Protein AF-A0A5B7FAL1-F1 (afdb_monomer_lite)

Foldseek 3Di:
DDPDDDDPPDVDPVVVVVVVCVVLVKDWPPPDQFFQDPDPPDDRHNPDTDIDPCNVQKDWDWADDDDPDRTTDIKIFGNPPDPVVVPDPPDDDDDDDDDDDDDDRPGPD

Secondary structure (DSSP, 8-state):
------------HHHHHHHHHHHTT-EE---S--BPPSSTTPPP---S--EES-GGGEEEEEE--STT-SBPEEEEEE----GGGGS----------------------

Sequence (109 aa):
MFTGFPLPSLTNPGELAFNFVILYDLEQLVQHPTLILDRLGDTPNILDLFFTSSPSAYDVTLSSQLGSSDHNLICILSYFSNPSSAFTKARGASGVLPLPVGGPEEVLC

Structure (mmCIF, N/CA/C/O backbone):
data_AF-A0A5B7FAL1-F1
#
_entry.id   AF-A0A5B7FAL1-F1
#
loop_
_atom_site.group_PDB
_atom_site.id
_atom_site.type_symbol
_atom_site.label_atom_id
_atom_site.label_alt_id
_atom_site.label_comp_id
_atom_site.label_asym_id
_atom_site.label_entity_id
_atom_site.label_seq_id
_atom_site.pdbx_PDB_ins_code
_atom_site.Cartn_x
_atom_site.Cartn_y
_atom_site.Cartn_z
_atom_site.occupancy
_atom_site.B_iso_or_equiv
_atom_site.auth_seq_id
_atom_site.auth_comp_id
_atom_site.auth_asym_id
_atom_site.auth_atom_id
_atom_site.pdbx_PDB_model_num
ATOM 1 N N . MET A 1 1 ? 30.143 -5.392 -8.662 1.00 39.53 1 MET A N 1
ATOM 2 C CA . MET A 1 1 ? 30.271 -4.592 -7.428 1.00 39.53 1 MET A CA 1
ATOM 3 C C . MET A 1 1 ? 29.336 -3.402 -7.591 1.00 39.53 1 MET A C 1
ATOM 5 O O . MET A 1 1 ? 29.712 -2.434 -8.231 1.00 39.53 1 MET A O 1
ATOM 9 N N . PHE A 1 2 ? 28.071 -3.544 -7.183 1.00 39.28 2 PHE A N 1
ATOM 10 C CA . PHE A 1 2 ? 27.088 -2.457 -7.252 1.00 39.28 2 PHE A CA 1
ATOM 11 C C . PHE A 1 2 ? 27.310 -1.552 -6.040 1.00 39.28 2 PHE A C 1
ATOM 13 O O . PHE A 1 2 ? 27.232 -2.015 -4.904 1.00 39.28 2 PHE A O 1
ATOM 20 N N . THR A 1 3 ? 27.649 -0.288 -6.271 1.00 50.56 3 THR A N 1
ATOM 21 C CA . THR A 1 3 ? 27.763 0.713 -5.210 1.00 50.56 3 THR A CA 1
ATOM 22 C C . THR A 1 3 ? 26.354 1.100 -4.782 1.00 50.56 3 THR A C 1
ATOM 24 O O . THR A 1 3 ? 25.679 1.854 -5.480 1.00 50.56 3 THR A O 1
ATOM 27 N N . GLY A 1 4 ? 25.887 0.528 -3.672 1.00 52.31 4 GLY A N 1
ATOM 28 C CA . GLY A 1 4 ? 24.655 0.962 -3.024 1.00 52.31 4 GLY A CA 1
ATOM 29 C C . GLY A 1 4 ? 24.793 2.426 -2.624 1.00 52.31 4 GLY A C 1
ATOM 30 O O . GLY A 1 4 ? 25.737 2.790 -1.922 1.00 52.31 4 GLY A O 1
ATOM 31 N N . PHE A 1 5 ? 23.885 3.271 -3.105 1.00 60.94 5 PHE A N 1
ATOM 32 C CA . PHE A 1 5 ? 23.767 4.632 -2.604 1.00 60.94 5 PHE A CA 1
ATOM 33 C C . PHE A 1 5 ? 23.397 4.550 -1.117 1.00 60.94 5 PHE A C 1
ATOM 35 O O . PHE A 1 5 ? 22.410 3.887 -0.784 1.00 60.94 5 PHE A O 1
ATOM 42 N N . PRO A 1 6 ? 24.179 5.155 -0.207 1.00 58.53 6 PRO A N 1
ATOM 43 C CA . PRO A 1 6 ? 23.817 5.177 1.195 1.00 58.53 6 PRO A CA 1
ATOM 44 C C . PRO A 1 6 ? 22.600 6.089 1.332 1.00 58.53 6 PRO A C 1
ATOM 46 O O . PRO A 1 6 ? 22.701 7.302 1.149 1.00 58.53 6 PRO A O 1
ATOM 49 N N . LEU A 1 7 ? 21.440 5.502 1.632 1.00 60.62 7 LEU A N 1
ATOM 50 C CA . LEU A 1 7 ? 20.335 6.269 2.192 1.00 60.62 7 LEU A CA 1
ATOM 51 C C . LEU A 1 7 ? 20.868 6.988 3.445 1.00 60.62 7 LEU A C 1
ATOM 53 O O . LEU A 1 7 ? 21.552 6.343 4.249 1.00 60.62 7 LEU A O 1
ATOM 57 N N . PRO A 1 8 ? 20.622 8.302 3.605 1.00 60.66 8 PRO A N 1
ATOM 58 C CA . PRO A 1 8 ? 21.067 9.048 4.774 1.00 60.66 8 PRO A CA 1
ATOM 59 C C . PRO A 1 8 ? 20.633 8.317 6.044 1.00 60.66 8 PRO A C 1
ATOM 61 O O . PRO A 1 8 ? 19.543 7.750 6.087 1.00 60.66 8 PRO A O 1
ATOM 64 N N . SER A 1 9 ? 21.488 8.297 7.064 1.00 61.75 9 SER A N 1
ATOM 65 C CA . SER A 1 9 ? 21.206 7.659 8.351 1.00 61.75 9 SER A CA 1
ATOM 66 C C . SER A 1 9 ? 20.035 8.361 9.037 1.00 61.75 9 SER A C 1
ATOM 68 O O . SER A 1 9 ? 20.216 9.340 9.760 1.00 61.75 9 SER A O 1
ATOM 70 N N . LEU A 1 10 ? 18.837 7.868 8.769 1.00 56.03 10 LEU A N 1
ATOM 71 C CA . LEU A 1 10 ? 17.584 8.475 9.163 1.00 56.03 10 LEU A CA 1
ATOM 72 C C . LEU A 1 10 ? 16.912 7.496 10.111 1.00 56.03 10 LEU A C 1
ATOM 74 O O . LEU A 1 10 ? 16.430 6.438 9.717 1.00 56.03 10 LEU A O 1
ATOM 78 N N . THR A 1 11 ? 17.003 7.798 11.402 1.00 71.19 11 THR A N 1
ATOM 79 C CA . THR A 1 11 ? 16.621 6.895 12.497 1.00 71.19 11 THR A CA 1
ATOM 80 C C . THR A 1 11 ? 15.111 6.743 12.663 1.00 71.19 11 THR A C 1
ATOM 82 O O . THR A 1 11 ? 14.676 5.999 13.540 1.00 71.19 11 THR A O 1
ATOM 85 N N . ASN A 1 12 ? 14.307 7.416 11.834 1.00 83.12 12 ASN A N 1
ATOM 86 C CA . ASN A 1 12 ? 12.864 7.242 11.809 1.00 83.12 12 ASN A CA 1
ATOM 87 C C . ASN A 1 12 ? 12.464 6.210 10.730 1.00 83.12 12 ASN A C 1
ATOM 89 O O . ASN A 1 12 ? 12.671 6.464 9.540 1.00 83.12 12 ASN A O 1
ATOM 93 N 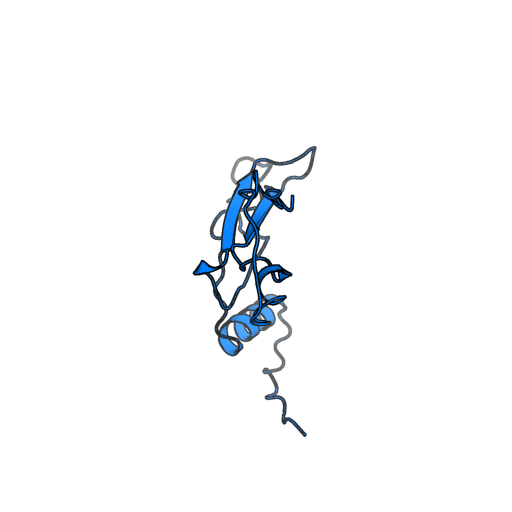N . PRO A 1 13 ? 11.844 5.076 11.114 1.00 81.31 13 PRO A N 1
ATOM 94 C CA . PRO A 1 13 ? 11.403 4.040 10.177 1.00 81.31 13 PRO A CA 1
ATOM 95 C C . PRO A 1 13 ? 10.459 4.539 9.074 1.00 81.31 13 PRO A C 1
ATOM 97 O O . PRO A 1 13 ? 10.523 4.047 7.950 1.00 81.31 13 PRO A O 1
ATOM 100 N N . GLY A 1 14 ? 9.608 5.527 9.369 1.00 82.69 14 GLY A N 1
ATOM 101 C CA . GLY A 1 14 ? 8.677 6.102 8.396 1.00 82.69 14 GLY A CA 1
ATOM 102 C C . GLY A 1 14 ? 9.385 6.917 7.314 1.00 82.69 14 GLY A C 1
ATOM 103 O O . GLY A 1 14 ? 9.032 6.834 6.142 1.00 82.69 14 GLY A O 1
ATOM 104 N N . GLU A 1 15 ? 10.436 7.647 7.680 1.00 86.31 15 GLU A N 1
ATOM 105 C CA . GLU A 1 15 ? 11.229 8.428 6.725 1.00 86.31 15 GLU A CA 1
ATOM 106 C C . GLU A 1 15 ? 12.083 7.514 5.832 1.00 86.31 15 GLU A C 1
ATOM 108 O O . GLU A 1 15 ? 12.242 7.762 4.637 1.00 86.31 15 GLU A O 1
ATOM 113 N N . LEU A 1 16 ? 12.568 6.396 6.385 1.00 86.69 16 LEU A N 1
ATOM 114 C CA . LEU A 1 16 ? 13.219 5.344 5.606 1.00 86.69 16 LEU A CA 1
ATOM 115 C C . LEU A 1 16 ? 12.253 4.707 4.595 1.00 86.69 16 LEU A C 1
ATOM 117 O O . LEU A 1 16 ? 12.618 4.548 3.431 1.00 86.69 16 LEU A O 1
ATOM 121 N N . ALA A 1 17 ? 11.030 4.375 5.019 1.00 84.06 17 ALA A N 1
ATOM 122 C CA . ALA A 1 17 ? 10.003 3.822 4.137 1.00 84.06 17 ALA A CA 1
ATOM 123 C C . ALA A 1 17 ? 9.629 4.807 3.018 1.00 84.06 17 ALA A C 1
ATOM 125 O O . ALA A 1 17 ? 9.570 4.423 1.854 1.00 84.06 17 ALA A O 1
ATOM 126 N N . PHE A 1 18 ? 9.471 6.091 3.344 1.00 83.31 18 PHE A N 1
ATOM 127 C CA . PHE A 1 18 ? 9.197 7.140 2.362 1.00 83.31 18 PHE A CA 1
ATOM 128 C C . PHE A 1 18 ? 10.322 7.285 1.329 1.00 83.31 18 PHE A C 1
ATOM 130 O O . PHE A 1 18 ? 10.070 7.294 0.125 1.00 83.31 18 PHE A O 1
ATOM 137 N N . ASN A 1 19 ? 11.579 7.324 1.779 1.00 88.94 19 ASN A N 1
ATOM 138 C CA . ASN A 1 19 ? 12.714 7.399 0.863 1.00 88.94 19 ASN A CA 1
ATOM 139 C C . ASN A 1 19 ? 12.843 6.141 -0.004 1.00 88.94 19 ASN A C 1
ATOM 141 O O . ASN A 1 19 ? 13.218 6.244 -1.167 1.00 88.94 19 ASN A O 1
ATOM 145 N N . PHE A 1 20 ? 12.521 4.960 0.530 1.00 87.69 20 PHE A N 1
ATOM 146 C CA . PHE A 1 20 ? 12.475 3.725 -0.250 1.00 87.69 20 PHE A CA 1
ATOM 147 C C . PHE A 1 20 ? 11.432 3.814 -1.373 1.00 87.69 20 PHE A C 1
ATOM 149 O O . PHE A 1 20 ? 11.749 3.526 -2.523 1.00 87.69 20 PHE A O 1
ATOM 156 N N . VAL A 1 21 ? 10.222 4.283 -1.063 1.00 91.06 21 VAL A N 1
ATOM 157 C CA . VAL A 1 21 ? 9.141 4.475 -2.044 1.00 91.06 21 VAL A CA 1
ATOM 158 C C . VAL A 1 21 ? 9.568 5.432 -3.161 1.00 91.06 21 VAL A C 1
ATOM 160 O O . VAL A 1 21 ? 9.406 5.095 -4.329 1.00 91.06 21 VAL A O 1
ATOM 163 N N . ILE A 1 22 ? 10.203 6.563 -2.823 1.00 89.06 22 ILE A N 1
ATOM 164 C CA . ILE A 1 22 ? 10.738 7.513 -3.816 1.00 89.06 22 ILE A CA 1
ATOM 165 C C . ILE A 1 22 ? 11.845 6.881 -4.665 1.00 89.06 22 ILE A C 1
ATOM 167 O O . ILE A 1 22 ? 11.848 7.023 -5.884 1.00 89.06 22 ILE A O 1
ATOM 171 N N . LEU A 1 23 ? 12.811 6.205 -4.034 1.00 92.94 23 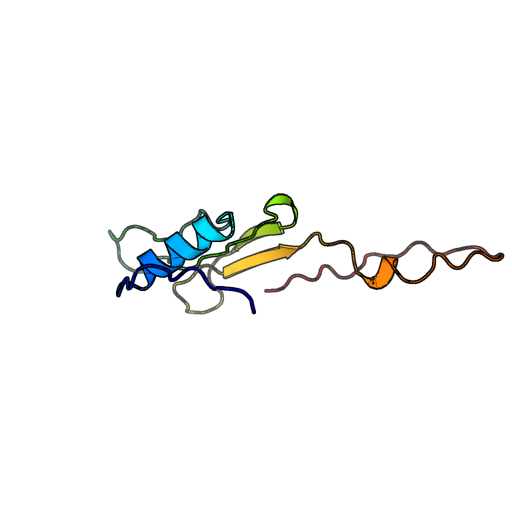LEU A N 1
ATOM 172 C CA . LEU A 1 23 ? 13.973 5.648 -4.734 1.00 92.94 23 LEU A CA 1
ATOM 173 C C . LEU A 1 23 ? 13.600 4.578 -5.757 1.00 92.94 23 LEU A C 1
ATOM 175 O O . LEU A 1 23 ? 14.305 4.426 -6.754 1.00 92.94 23 LEU A O 1
ATOM 179 N N . TYR A 1 24 ? 12.528 3.834 -5.498 1.00 91.50 24 TYR A N 1
ATOM 180 C CA . TYR A 1 24 ? 12.062 2.757 -6.367 1.00 91.50 24 TYR A CA 1
ATOM 181 C C . TYR A 1 24 ? 10.836 3.136 -7.204 1.00 91.50 24 TYR A C 1
ATOM 183 O O . TYR A 1 24 ? 10.283 2.252 -7.856 1.00 91.50 24 TYR A O 1
ATOM 191 N N . ASP A 1 25 ? 10.444 4.417 -7.208 1.00 92.44 25 ASP A N 1
ATOM 192 C CA . ASP A 1 25 ? 9.282 4.933 -7.947 1.00 92.44 25 ASP A CA 1
ATOM 193 C C . ASP A 1 25 ? 8.018 4.092 -7.687 1.00 92.44 25 ASP A C 1
ATOM 195 O O . ASP A 1 25 ? 7.324 3.644 -8.599 1.00 92.44 25 ASP A O 1
ATOM 199 N N . LEU A 1 26 ? 7.777 3.778 -6.409 1.00 93.56 26 LEU A N 1
ATOM 200 C CA . LEU A 1 26 ? 6.633 2.974 -5.993 1.00 93.56 26 LEU A CA 1
ATOM 201 C C . LEU A 1 26 ? 5.424 3.869 -5.724 1.00 93.56 26 LEU A C 1
ATOM 203 O O . LEU A 1 26 ? 5.543 4.953 -5.157 1.00 93.56 26 LEU A O 1
ATOM 207 N N . GLU A 1 27 ? 4.240 3.367 -6.050 1.00 92.19 27 GLU A N 1
ATOM 208 C CA . GLU A 1 27 ? 2.966 4.013 -5.757 1.00 92.19 27 GLU A CA 1
ATOM 209 C C . GLU A 1 27 ? 2.231 3.281 -4.631 1.00 92.19 27 GLU A C 1
ATOM 211 O O . GLU A 1 27 ? 2.194 2.048 -4.595 1.00 92.19 27 GLU A O 1
ATOM 216 N N . GLN A 1 28 ? 1.641 4.045 -3.708 1.00 90.69 28 GLN A N 1
ATOM 217 C CA . GLN A 1 28 ? 0.788 3.515 -2.647 1.00 90.69 28 GLN A CA 1
ATOM 218 C C . GLN A 1 28 ? -0.636 3.293 -3.166 1.00 90.69 28 GLN A C 1
ATOM 220 O O . GLN A 1 28 ? -1.316 4.260 -3.501 1.00 90.69 28 GLN A O 1
ATOM 225 N N . LEU A 1 29 ? -1.125 2.049 -3.168 1.00 90.81 29 LEU A N 1
ATOM 226 C CA . LEU A 1 29 ? -2.499 1.764 -3.619 1.00 90.81 29 LEU A CA 1
ATOM 227 C C . LEU A 1 29 ? -3.547 1.819 -2.504 1.00 90.81 29 LEU A C 1
ATOM 229 O O . LEU A 1 29 ? -4.702 2.153 -2.762 1.00 90.81 29 LEU A O 1
ATOM 233 N N . VAL A 1 30 ? -3.176 1.512 -1.258 1.00 89.31 30 VAL A N 1
ATOM 234 C CA . VAL A 1 30 ? -4.108 1.613 -0.124 1.00 89.31 30 VAL A CA 1
ATOM 235 C C . VAL A 1 30 ? -4.231 3.082 0.278 1.00 89.31 30 VAL A C 1
ATOM 237 O O . VAL A 1 30 ? -3.340 3.633 0.921 1.00 89.31 30 VAL A O 1
ATOM 240 N N . GLN A 1 31 ? -5.334 3.724 -0.110 1.00 85.69 31 GLN A N 1
ATOM 241 C CA . GLN A 1 31 ? -5.615 5.139 0.190 1.00 85.69 31 GLN A CA 1
ATOM 242 C C . GLN A 1 31 ? -6.689 5.339 1.267 1.00 85.69 31 GLN A C 1
ATOM 244 O O . GLN A 1 31 ? -7.020 6.468 1.627 1.00 85.69 31 GLN A O 1
ATOM 249 N N . HIS A 1 32 ? -7.256 4.250 1.777 1.00 83.62 32 HIS A N 1
ATOM 250 C CA . HIS A 1 32 ? -8.350 4.294 2.733 1.00 83.62 32 HIS A CA 1
ATOM 251 C C . HIS A 1 32 ? -7.877 3.888 4.128 1.00 83.62 32 HIS A C 1
ATOM 253 O O . HIS A 1 32 ? -7.010 3.021 4.238 1.00 83.62 32 HIS A O 1
ATOM 259 N N . PRO A 1 33 ? -8.436 4.493 5.193 1.00 82.06 33 PRO A N 1
ATOM 260 C CA . PRO A 1 33 ? -8.119 4.114 6.560 1.00 82.06 33 PRO A CA 1
ATOM 261 C C . PRO A 1 33 ? -8.327 2.623 6.799 1.00 82.06 33 PRO A C 1
ATOM 263 O O . PRO A 1 33 ? -9.404 2.075 6.545 1.00 82.06 33 PRO A O 1
ATOM 266 N N . THR A 1 34 ? -7.286 1.978 7.303 1.00 81.06 34 THR A N 1
ATOM 267 C CA . THR A 1 34 ? -7.310 0.550 7.607 1.00 81.06 34 THR A CA 1
ATOM 268 C C . THR A 1 34 ? -7.624 0.313 9.073 1.00 81.06 34 THR A C 1
ATOM 270 O O . THR A 1 34 ? -8.235 -0.695 9.392 1.00 81.06 34 THR A O 1
ATOM 273 N N . LEU A 1 35 ? -7.329 1.274 9.950 1.00 81.06 35 LEU A N 1
ATOM 274 C CA . LEU A 1 35 ? -7.737 1.225 11.348 1.00 81.06 35 LEU A CA 1
ATOM 275 C C . LEU A 1 35 ? -9.163 1.769 11.520 1.00 81.06 35 LEU A C 1
ATOM 277 O O . LEU A 1 35 ? -9.430 2.944 11.240 1.00 81.06 35 LEU A O 1
ATOM 281 N N . ILE A 1 36 ? -10.061 0.937 12.039 1.00 70.25 36 ILE A N 1
ATOM 282 C CA . ILE A 1 36 ? -11.334 1.373 12.611 1.00 70.25 36 ILE A CA 1
ATOM 283 C C . ILE A 1 36 ? -11.078 1.637 14.089 1.00 70.25 36 ILE A C 1
ATOM 285 O O . ILE A 1 36 ? -10.708 0.742 14.837 1.00 70.25 36 ILE A O 1
ATOM 289 N N . LEU A 1 37 ? -11.263 2.881 14.513 1.00 69.00 37 LEU A N 1
ATOM 290 C CA . LEU A 1 37 ? -11.081 3.239 15.911 1.00 69.00 37 LEU A CA 1
ATOM 291 C C . LEU A 1 37 ? -12.333 2.912 16.717 1.00 69.00 37 LEU A C 1
ATOM 293 O O . LEU A 1 37 ? -13.415 3.437 16.458 1.00 69.00 37 LEU A O 1
ATOM 297 N N . ASP A 1 38 ? -12.144 2.125 17.768 1.00 68.25 38 ASP A N 1
ATOM 298 C CA . ASP A 1 38 ? -13.187 1.746 18.730 1.00 68.25 38 ASP A CA 1
ATOM 299 C C . ASP A 1 38 ? -13.652 2.927 19.605 1.00 68.25 38 ASP A C 1
ATOM 301 O O . ASP A 1 38 ? -14.580 2.811 20.411 1.00 68.25 38 ASP A O 1
ATOM 305 N N . ARG A 1 39 ? -12.972 4.077 19.497 1.00 66.69 39 ARG A N 1
ATOM 306 C CA . ARG A 1 39 ? -13.133 5.241 20.369 1.00 66.69 39 ARG A CA 1
ATOM 307 C C . ARG A 1 39 ? -13.750 6.409 19.612 1.00 66.69 39 ARG A C 1
ATOM 309 O O . ARG A 1 39 ? -13.224 6.901 18.617 1.00 66.69 39 ARG A O 1
ATOM 316 N N . LEU A 1 40 ? -14.869 6.888 20.150 1.00 64.25 40 LEU A N 1
ATOM 317 C CA . LEU A 1 40 ? -15.598 8.036 19.628 1.00 64.25 40 LEU A CA 1
ATOM 318 C C . LEU A 1 40 ? -14.719 9.298 19.683 1.00 64.25 40 LEU A C 1
ATOM 320 O O . LEU A 1 40 ? -14.474 9.832 20.764 1.00 64.25 40 LEU A O 1
ATOM 324 N N . GLY A 1 41 ? -14.276 9.772 18.516 1.00 69.25 41 GLY A N 1
ATOM 325 C CA . GLY A 1 41 ? -13.514 11.017 18.358 1.00 69.25 41 GLY A CA 1
ATOM 326 C C . GLY A 1 41 ? -12.099 10.858 17.800 1.00 69.25 41 GLY A C 1
ATOM 327 O O . GLY A 1 41 ? -11.481 11.871 17.480 1.00 69.25 41 GLY A O 1
ATOM 328 N N . ASP A 1 42 ? -11.599 9.631 17.648 1.00 73.75 42 ASP A N 1
ATOM 329 C CA . ASP A 1 42 ? -10.304 9.394 17.012 1.00 73.75 42 ASP A CA 1
ATOM 330 C C . ASP A 1 42 ? -10.457 9.388 15.467 1.00 73.75 42 ASP A C 1
ATOM 332 O O . ASP A 1 42 ? -11.476 8.945 14.927 1.00 73.75 42 ASP A O 1
ATOM 336 N N . THR A 1 43 ? -9.456 9.894 14.735 1.00 77.00 43 THR A N 1
ATOM 337 C CA . THR A 1 43 ? -9.485 9.962 13.259 1.00 77.00 43 THR A CA 1
ATOM 338 C C . THR A 1 43 ? -8.996 8.647 12.639 1.00 77.00 43 THR A C 1
ATOM 340 O O . THR A 1 43 ? -7.866 8.251 12.936 1.00 77.00 43 THR A O 1
ATOM 343 N N . PRO A 1 44 ? -9.768 8.003 11.739 1.00 73.69 44 PRO A N 1
ATOM 344 C CA . PRO A 1 44 ? -9.330 6.810 11.013 1.00 73.69 44 PRO A CA 1
ATOM 345 C C . PRO A 1 44 ? -7.982 7.042 10.319 1.00 73.69 44 PRO A C 1
ATOM 347 O O . PRO A 1 44 ? -7.806 8.052 9.635 1.00 73.69 44 PRO A O 1
ATOM 350 N N . ASN A 1 45 ? -7.038 6.115 10.491 1.00 80.06 45 ASN A N 1
ATOM 351 C CA . ASN A 1 45 ? -5.685 6.233 9.946 1.00 80.06 45 ASN A CA 1
ATOM 352 C C . ASN A 1 45 ? -5.350 5.061 9.013 1.00 80.06 45 ASN A C 1
ATOM 354 O O . ASN A 1 45 ? -5.854 3.947 9.173 1.00 80.06 45 ASN A O 1
ATOM 358 N N . ILE A 1 46 ? -4.502 5.330 8.025 1.00 81.75 46 ILE A N 1
ATOM 359 C CA . ILE A 1 46 ? -3.943 4.339 7.108 1.00 81.75 46 ILE A CA 1
ATOM 360 C C . ILE A 1 46 ? -2.679 3.803 7.777 1.00 81.75 46 ILE A C 1
ATOM 362 O O . ILE A 1 46 ? -1.628 4.440 7.726 1.00 81.75 46 ILE A O 1
ATOM 366 N N . LEU A 1 47 ? -2.798 2.673 8.471 1.00 82.44 47 LEU A N 1
ATOM 367 C CA . LEU A 1 47 ? -1.652 2.018 9.111 1.00 82.44 47 LEU A CA 1
ATOM 368 C C . LEU A 1 47 ? -1.045 0.932 8.228 1.00 82.44 47 LEU A C 1
ATOM 370 O O . LEU A 1 47 ? 0.148 0.650 8.328 1.00 82.44 47 LEU A O 1
ATOM 374 N N . ASP A 1 48 ? -1.854 0.360 7.345 1.00 86.56 48 ASP A N 1
ATOM 375 C CA . ASP A 1 48 ? -1.452 -0.730 6.476 1.00 86.56 48 ASP A CA 1
ATOM 376 C C . ASP A 1 48 ? -1.154 -0.178 5.077 1.00 86.56 48 ASP A C 1
ATOM 378 O O . ASP A 1 48 ? -1.965 0.527 4.470 1.00 86.56 48 ASP A O 1
ATOM 382 N N . LEU A 1 49 ? 0.053 -0.458 4.584 1.00 86.12 49 LEU A N 1
ATOM 383 C CA . LEU A 1 49 ? 0.611 0.155 3.381 1.00 86.12 49 LEU A CA 1
ATOM 384 C C . LEU A 1 49 ? 0.885 -0.912 2.322 1.00 86.12 49 LEU A C 1
ATOM 386 O O . LEU A 1 49 ? 1.519 -1.928 2.604 1.00 86.12 49 LEU A O 1
ATOM 390 N N . PHE A 1 50 ? 0.471 -0.647 1.084 1.00 89.50 50 PHE A N 1
ATOM 391 C CA . PHE A 1 50 ? 0.821 -1.465 -0.076 1.00 89.50 50 PHE A CA 1
ATOM 392 C C . PHE A 1 50 ? 1.434 -0.586 -1.160 1.00 89.50 50 PHE A C 1
ATOM 394 O O . PHE A 1 50 ? 0.770 0.324 -1.661 1.00 89.50 50 PHE A O 1
ATOM 401 N N . PHE A 1 51 ? 2.689 -0.873 -1.509 1.00 90.50 51 PHE A N 1
ATOM 402 C CA . PHE A 1 51 ? 3.462 -0.140 -2.507 1.00 90.50 51 PHE A CA 1
ATOM 403 C C . PHE A 1 51 ? 3.768 -1.031 -3.711 1.00 90.50 51 PHE A C 1
ATOM 405 O O . PHE A 1 51 ? 4.176 -2.181 -3.546 1.00 90.50 51 PHE A O 1
ATOM 412 N N . THR A 1 52 ? 3.620 -0.500 -4.922 1.00 90.25 52 THR A N 1
ATOM 413 C CA . THR A 1 52 ? 3.888 -1.232 -6.166 1.00 90.25 52 THR A CA 1
ATOM 414 C C . THR A 1 52 ? 4.456 -0.311 -7.238 1.00 90.25 52 THR A C 1
ATOM 416 O O . THR A 1 52 ? 4.084 0.851 -7.326 1.00 90.25 52 THR A O 1
ATOM 419 N N . SER A 1 53 ? 5.336 -0.835 -8.088 1.00 91.38 53 SER A N 1
ATOM 420 C CA . SER A 1 53 ? 5.814 -0.143 -9.296 1.00 91.38 53 SER A CA 1
ATOM 421 C C . SER A 1 53 ? 4.877 -0.327 -10.497 1.00 91.38 53 SER A C 1
ATOM 423 O O . SER A 1 53 ? 5.163 0.115 -11.606 1.00 91.38 53 SER A O 1
ATOM 425 N N . SER A 1 54 ? 3.783 -1.073 -10.332 1.00 91.00 54 SER A N 1
ATOM 426 C CA . SER A 1 54 ? 2.829 -1.397 -11.395 1.00 91.00 54 SER A CA 1
ATOM 427 C C . SER A 1 54 ? 1.406 -1.298 -10.845 1.00 91.00 54 SER A C 1
ATOM 429 O O . SER A 1 54 ? 0.758 -2.326 -10.647 1.00 91.00 54 SER A O 1
ATOM 431 N N . PRO A 1 55 ? 0.919 -0.077 -10.564 1.00 89.75 55 PRO A N 1
ATOM 432 C CA . PRO A 1 55 ? -0.389 0.164 -9.948 1.00 89.75 55 PRO A CA 1
ATOM 433 C C . PRO A 1 55 ? -1.534 -0.480 -10.736 1.00 89.75 55 PRO A C 1
ATOM 435 O O . PRO A 1 55 ? -2.417 -1.095 -10.156 1.00 89.75 55 PRO A O 1
ATOM 438 N N . SER A 1 56 ? -1.471 -0.441 -12.070 1.00 89.31 56 SER A N 1
ATOM 439 C CA . SER A 1 56 ? -2.490 -1.009 -12.962 1.00 89.31 56 SER A CA 1
ATOM 440 C C . SER A 1 56 ? -2.566 -2.538 -12.959 1.00 89.31 56 SER A C 1
ATOM 442 O O . SER A 1 56 ? -3.519 -3.100 -13.497 1.00 89.31 56 SER A O 1
ATOM 444 N N . ALA A 1 57 ? -1.566 -3.221 -12.397 1.00 89.44 57 ALA A N 1
ATOM 445 C CA . ALA A 1 57 ? -1.549 -4.677 -12.305 1.00 89.44 57 ALA A CA 1
ATOM 446 C C . ALA A 1 57 ? -2.311 -5.203 -11.082 1.00 89.44 57 ALA A C 1
ATOM 448 O O . ALA A 1 57 ? -2.447 -6.421 -10.940 1.00 89.44 57 ALA A O 1
ATOM 449 N N . TYR A 1 58 ? -2.785 -4.310 -10.214 1.00 89.69 58 TYR A N 1
ATOM 450 C CA . TYR A 1 58 ? -3.463 -4.667 -8.983 1.00 89.69 58 TYR A CA 1
ATOM 451 C C . TYR A 1 58 ? -4.763 -3.891 -8.831 1.00 89.69 58 TYR A C 1
ATOM 453 O O . TYR A 1 58 ? -4.864 -2.737 -9.239 1.00 89.69 58 TYR A O 1
ATOM 461 N N . ASP A 1 59 ? -5.732 -4.533 -8.198 1.00 89.94 59 ASP A N 1
ATOM 462 C CA . ASP A 1 59 ? -6.905 -3.870 -7.651 1.00 89.94 59 ASP A CA 1
ATOM 463 C C . ASP A 1 59 ? -6.931 -4.097 -6.142 1.00 89.94 59 ASP A C 1
ATOM 465 O O . ASP A 1 59 ? -6.592 -5.181 -5.656 1.00 89.94 59 ASP A O 1
ATOM 469 N N . VAL A 1 60 ? -7.266 -3.049 -5.396 1.00 89.00 60 VAL A N 1
ATOM 470 C CA . VAL A 1 60 ? -7.227 -3.054 -3.933 1.00 89.00 60 VAL A CA 1
ATOM 471 C C . VAL A 1 60 ? -8.623 -2.788 -3.417 1.00 89.00 60 VAL A C 1
ATOM 473 O O . VAL A 1 60 ? -9.205 -1.732 -3.656 1.00 89.00 60 VAL A O 1
ATOM 476 N N . THR A 1 61 ? -9.141 -3.741 -2.653 1.00 88.69 61 THR A N 1
ATOM 477 C CA . THR A 1 61 ? -10.430 -3.608 -1.981 1.00 88.69 61 THR A CA 1
ATOM 478 C C . THR A 1 61 ? -10.225 -3.671 -0.474 1.00 88.69 61 THR A C 1
ATOM 480 O O . THR A 1 61 ? -9.369 -4.400 0.025 1.00 88.69 61 THR A O 1
ATOM 483 N N . LEU A 1 62 ? -10.995 -2.867 0.259 1.00 85.25 62 LEU A N 1
ATOM 484 C CA . LEU A 1 62 ? -11.095 -2.992 1.707 1.00 85.25 62 LEU A CA 1
ATOM 485 C C . LEU A 1 62 ? -12.393 -3.705 2.052 1.00 85.25 62 LEU A C 1
ATOM 487 O O . LEU A 1 62 ? -13.457 -3.326 1.557 1.00 85.25 62 LEU A O 1
ATOM 491 N N . SER A 1 63 ? -12.321 -4.681 2.947 1.00 81.94 63 SER A N 1
ATOM 492 C CA . SER A 1 63 ? -13.506 -5.269 3.562 1.00 81.94 63 SER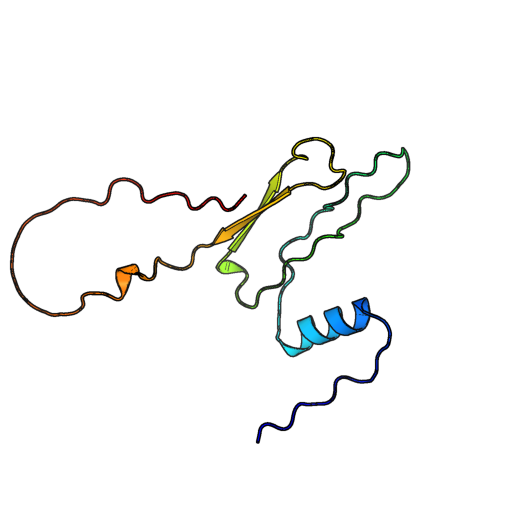 A CA 1
ATOM 493 C C . SER A 1 63 ? -13.498 -5.064 5.070 1.00 81.94 63 SER A C 1
ATOM 495 O O . SER A 1 63 ? -12.451 -4.865 5.687 1.00 81.94 63 SER A O 1
ATOM 497 N N . SER A 1 64 ? -14.688 -5.115 5.669 1.00 78.19 64 SER A N 1
ATOM 498 C CA . SER A 1 64 ? -14.847 -5.029 7.119 1.00 78.19 64 SER A CA 1
ATOM 499 C C . SER A 1 64 ? -13.998 -6.072 7.846 1.00 78.19 64 SER A C 1
ATOM 501 O O . SER A 1 64 ? -13.688 -7.129 7.294 1.00 78.19 64 SER A O 1
ATOM 503 N N . GLN A 1 65 ? -13.695 -5.781 9.108 1.00 73.38 65 GLN A N 1
ATOM 504 C CA . GLN A 1 65 ? -12.956 -6.648 10.022 1.00 73.38 65 GLN A CA 1
ATOM 505 C C . GLN A 1 65 ? -13.450 -8.099 9.982 1.00 73.38 65 GLN A C 1
ATOM 507 O O . GLN A 1 65 ? -14.654 -8.370 10.050 1.00 73.38 65 GLN A O 1
ATOM 512 N N . LEU A 1 66 ? -12.507 -9.040 9.938 1.00 70.31 66 LEU A N 1
ATOM 513 C CA . LEU A 1 66 ? -12.785 -10.448 10.191 1.00 70.31 66 LEU A CA 1
ATOM 514 C C . LEU A 1 66 ? -12.500 -10.755 11.664 1.00 70.31 66 LEU A C 1
ATOM 516 O O . LEU A 1 66 ? -11.356 -10.727 12.114 1.00 70.31 66 LEU A O 1
ATOM 520 N N . GLY A 1 67 ? -13.547 -11.066 12.427 1.00 76.00 67 GLY A N 1
ATOM 521 C CA . GLY A 1 67 ? -13.420 -11.385 13.849 1.00 76.00 67 GLY A CA 1
ATOM 522 C C . GLY A 1 67 ? -13.351 -10.139 14.737 1.00 76.00 67 GLY A C 1
ATOM 523 O O . GLY A 1 67 ? -14.253 -9.313 14.686 1.00 76.00 67 GLY A O 1
ATOM 524 N N . SER A 1 68 ? -12.331 -10.051 15.599 1.00 78.19 68 SER A N 1
ATOM 525 C CA . SER A 1 68 ? -12.194 -9.007 16.632 1.00 78.19 68 SER A CA 1
ATOM 526 C C . SER A 1 68 ? -11.038 -8.029 16.397 1.00 78.19 68 SER A C 1
ATOM 528 O O . SER A 1 68 ? -10.651 -7.332 17.331 1.00 78.19 68 SER A O 1
ATOM 530 N N . SER A 1 69 ? -10.406 -8.054 15.220 1.00 80.69 69 SER A N 1
ATOM 531 C CA . SER A 1 69 ? -9.360 -7.080 14.889 1.00 80.69 69 SER A CA 1
ATOM 532 C C . SER A 1 69 ? -10.002 -5.730 14.636 1.00 80.69 69 SER A C 1
ATOM 534 O O . SER A 1 69 ? -11.026 -5.681 13.981 1.00 80.69 69 SER A O 1
ATOM 536 N N . ASP A 1 70 ? -9.373 -4.659 15.091 1.00 81.12 70 ASP A N 1
ATOM 537 C CA . ASP A 1 70 ? -9.701 -3.267 14.797 1.00 81.12 70 ASP A CA 1
ATOM 538 C C . ASP A 1 70 ? -9.314 -2.839 13.362 1.00 81.12 70 ASP A C 1
ATOM 540 O O . ASP A 1 70 ? -9.649 -1.736 12.924 1.00 81.12 70 ASP A O 1
ATOM 544 N N . HIS A 1 71 ? -8.690 -3.722 12.574 1.00 84.00 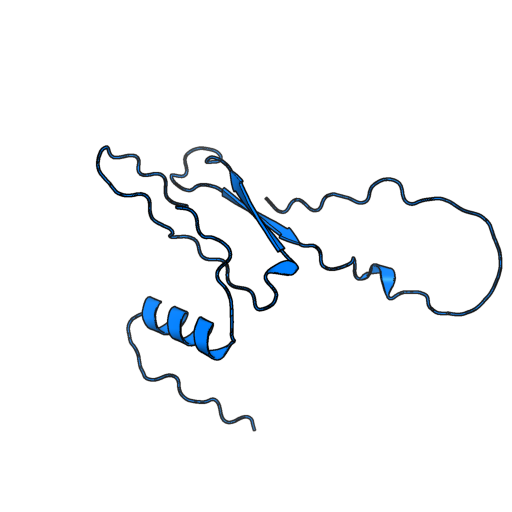71 HIS A N 1
ATOM 545 C CA . HIS A 1 71 ? -8.259 -3.443 11.204 1.00 84.00 71 HIS A CA 1
ATOM 546 C C . HIS A 1 71 ? -9.233 -3.968 10.135 1.00 84.00 71 HIS A C 1
ATOM 548 O O . HIS A 1 71 ? -9.653 -5.128 10.146 1.00 84.00 71 HIS A O 1
ATOM 554 N N . ASN A 1 72 ? -9.544 -3.119 9.155 1.00 83.94 72 ASN A N 1
ATOM 555 C CA . ASN A 1 72 ? -10.132 -3.532 7.885 1.00 83.94 72 ASN A CA 1
ATOM 556 C C . ASN A 1 72 ? -9.182 -4.491 7.166 1.00 83.94 72 ASN A C 1
ATOM 558 O O . ASN A 1 72 ? -7.973 -4.266 7.118 1.00 83.94 72 ASN A O 1
ATOM 562 N N . LEU A 1 73 ? -9.740 -5.533 6.558 1.00 85.69 73 LEU A N 1
ATOM 563 C CA . LEU A 1 73 ? -8.962 -6.411 5.698 1.00 85.69 73 LEU A CA 1
ATOM 564 C C . LEU A 1 73 ? -8.637 -5.687 4.392 1.00 85.69 73 LEU A C 1
ATOM 566 O O . LEU A 1 73 ? -9.517 -5.074 3.784 1.00 85.69 73 LEU A O 1
ATOM 570 N N . ILE A 1 74 ? -7.385 -5.797 3.955 1.00 88.44 74 ILE A N 1
ATOM 571 C CA . ILE A 1 74 ? -6.957 -5.383 2.621 1.00 88.44 74 ILE A CA 1
ATOM 572 C C . ILE A 1 74 ? -6.918 -6.627 1.742 1.00 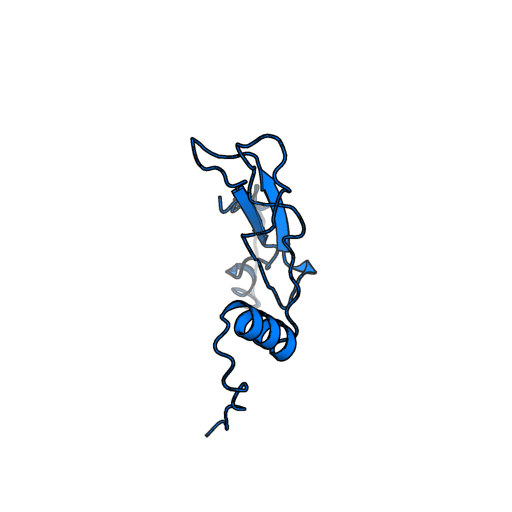88.44 74 ILE A C 1
ATOM 574 O O . ILE A 1 74 ? -6.099 -7.515 1.964 1.00 88.44 74 ILE A O 1
ATOM 578 N N . CYS A 1 75 ? -7.760 -6.661 0.717 1.00 87.62 75 CYS A N 1
ATOM 579 C CA . CYS A 1 75 ? -7.729 -7.689 -0.312 1.00 87.62 75 CYS A CA 1
ATOM 580 C C . CYS A 1 75 ? -7.069 -7.121 -1.568 1.00 87.62 75 CYS A C 1
ATOM 582 O O . CYS A 1 75 ? -7.459 -6.062 -2.069 1.00 87.62 75 CYS A O 1
ATOM 584 N N . ILE A 1 76 ? -6.070 -7.838 -2.080 1.00 87.75 76 ILE A N 1
ATOM 585 C CA . ILE A 1 76 ? -5.295 -7.425 -3.251 1.00 87.75 76 ILE A CA 1
ATOM 586 C C . ILE A 1 76 ? -5.531 -8.448 -4.349 1.00 87.75 76 ILE A C 1
ATOM 588 O O . ILE A 1 76 ? -5.120 -9.603 -4.238 1.00 87.75 76 ILE A O 1
ATOM 592 N N . LEU A 1 77 ? -6.168 -8.008 -5.427 1.00 89.19 77 LEU A N 1
ATOM 593 C CA . LEU A 1 77 ? -6.332 -8.804 -6.629 1.00 89.19 77 LEU A CA 1
ATOM 594 C C . LEU A 1 77 ? -5.207 -8.469 -7.602 1.00 89.19 77 LEU A C 1
ATOM 596 O O . LEU A 1 77 ? -4.902 -7.301 -7.827 1.00 89.19 77 LEU A O 1
ATOM 600 N N . SER A 1 78 ? -4.592 -9.491 -8.193 1.00 88.06 78 SER A N 1
ATOM 601 C CA . SER A 1 78 ? -3.520 -9.316 -9.167 1.00 88.06 78 SER A CA 1
ATOM 602 C C . SER A 1 78 ? -3.951 -9.766 -10.558 1.00 88.06 78 SER A C 1
ATOM 604 O O . SER A 1 78 ? -4.486 -10.859 -10.732 1.00 88.06 78 SER A O 1
ATOM 606 N N . TYR A 1 79 ? -3.663 -8.941 -11.564 1.00 80.00 79 TYR A N 1
ATOM 607 C CA . TYR A 1 79 ? -3.972 -9.213 -12.969 1.00 80.00 79 TYR A CA 1
ATOM 608 C C . TYR A 1 79 ? -2.778 -9.745 -13.765 1.00 80.00 79 TYR A C 1
ATOM 610 O O . TYR A 1 79 ? -2.853 -9.835 -14.995 1.00 80.00 79 TYR A O 1
ATOM 618 N N . PHE A 1 80 ? -1.665 -10.091 -13.103 1.00 71.44 80 PHE A N 1
ATOM 619 C CA . PHE A 1 80 ? -0.530 -10.700 -13.792 1.00 71.44 80 PHE A CA 1
ATOM 620 C C . PHE A 1 80 ? -1.004 -11.961 -14.508 1.00 71.44 80 PHE A C 1
ATOM 622 O O . PHE A 1 80 ? -1.462 -12.924 -13.895 1.00 71.44 80 PHE A O 1
ATOM 629 N N . SER A 1 81 ? -0.932 -11.921 -15.840 1.00 51.03 81 SER A N 1
ATOM 630 C CA . SER A 1 81 ? -1.351 -13.026 -16.688 1.00 51.03 81 SER A CA 1
ATOM 6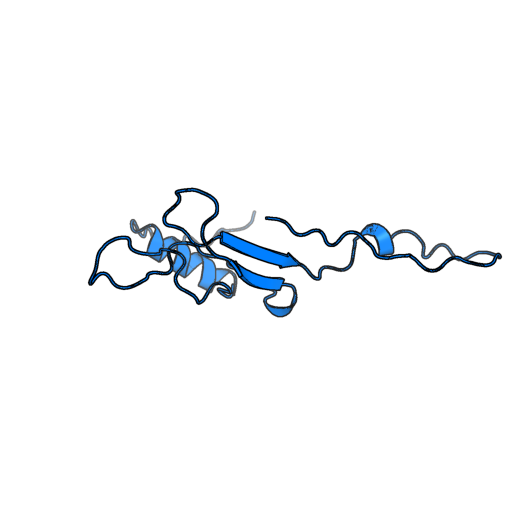31 C C . SER A 1 81 ? -0.663 -14.294 -16.205 1.00 51.03 81 SER A C 1
ATOM 633 O O . SER A 1 81 ? 0.563 -14.355 -16.142 1.00 51.03 81 SER A O 1
ATOM 635 N N . ASN A 1 82 ? -1.480 -15.280 -15.847 1.00 51.75 82 ASN A N 1
ATOM 636 C CA . ASN A 1 82 ? -1.081 -16.593 -15.369 1.00 51.75 82 ASN A CA 1
ATOM 637 C C . ASN A 1 82 ? 0.211 -17.068 -16.087 1.00 51.75 82 ASN A C 1
ATOM 639 O O . ASN A 1 82 ? 0.202 -17.175 -17.325 1.00 51.75 82 ASN A O 1
ATOM 643 N N . PRO A 1 83 ? 1.324 -17.363 -15.381 1.00 45.81 83 PRO A N 1
ATOM 644 C CA . PRO A 1 83 ? 2.584 -17.773 -16.018 1.00 45.81 83 PRO A CA 1
ATOM 645 C C . PRO A 1 83 ? 2.455 -19.078 -16.825 1.00 45.81 83 PRO A C 1
ATOM 647 O O . PRO A 1 83 ? 3.326 -19.404 -17.630 1.00 45.81 83 PRO A O 1
ATOM 650 N N . SER A 1 84 ? 1.332 -19.793 -16.689 1.00 49.22 84 SER A N 1
ATOM 651 C CA . SER A 1 84 ? 0.967 -20.950 -17.514 1.00 49.22 84 SER A CA 1
ATOM 652 C C . SER A 1 84 ? 0.885 -20.639 -19.023 1.00 49.22 84 SER A C 1
ATOM 654 O O . SER A 1 84 ? 1.110 -21.521 -19.849 1.00 49.22 84 SER A O 1
ATOM 656 N N . SER A 1 85 ? 0.662 -19.381 -19.429 1.00 47.47 85 SER A N 1
ATOM 657 C CA . SER A 1 85 ? 0.596 -19.023 -20.861 1.00 47.47 85 SER A CA 1
ATOM 658 C C . SER A 1 85 ? 1.955 -19.008 -21.586 1.00 47.47 85 SER A C 1
ATOM 660 O O . SER A 1 85 ? 1.991 -18.981 -22.817 1.00 47.47 85 SER A O 1
ATOM 662 N N . ALA A 1 86 ? 3.080 -19.077 -20.860 1.00 45.38 86 ALA A N 1
ATOM 663 C CA . ALA A 1 86 ? 4.416 -19.124 -21.462 1.00 45.38 86 ALA A CA 1
ATOM 664 C C . ALA A 1 86 ? 4.851 -20.537 -21.907 1.00 45.38 86 ALA A C 1
ATOM 666 O O . ALA A 1 86 ? 5.843 -20.674 -22.626 1.00 45.38 86 ALA A O 1
ATOM 667 N N . PHE A 1 87 ? 4.105 -21.592 -21.562 1.00 50.44 87 PHE A N 1
ATOM 668 C CA . PHE A 1 87 ? 4.363 -22.952 -22.040 1.00 50.44 87 PHE A CA 1
ATOM 669 C C . PHE A 1 87 ? 3.397 -23.341 -23.164 1.00 50.44 87 PHE A C 1
ATOM 671 O O . PHE A 1 87 ? 2.388 -23.996 -22.944 1.00 50.44 87 PHE A O 1
ATOM 678 N N . THR A 1 88 ? 3.738 -22.920 -24.387 1.00 37.22 88 THR A N 1
ATOM 679 C CA . THR A 1 88 ? 3.698 -23.677 -25.664 1.00 37.22 88 THR A CA 1
ATOM 680 C C . THR A 1 88 ? 3.537 -22.729 -26.858 1.00 37.22 88 THR A C 1
ATOM 682 O O . THR A 1 88 ? 2.520 -22.689 -27.539 1.00 37.22 88 THR A O 1
ATOM 685 N N . LYS A 1 89 ? 4.621 -22.030 -27.226 1.00 39.19 89 LYS A N 1
ATOM 686 C CA . LYS A 1 89 ? 4.867 -21.710 -28.645 1.00 39.19 89 LYS A CA 1
ATOM 687 C C . LYS A 1 89 ? 5.836 -22.730 -29.247 1.00 39.19 89 LYS A C 1
ATOM 689 O O . LYS A 1 89 ? 6.815 -22.374 -29.893 1.00 39.19 89 LYS A O 1
ATOM 694 N N . ALA A 1 90 ? 5.559 -24.016 -29.033 1.00 39.81 90 ALA A N 1
ATOM 695 C CA . ALA A 1 90 ? 6.093 -25.075 -29.878 1.00 39.81 90 ALA A CA 1
ATOM 696 C C . ALA A 1 90 ? 5.067 -25.321 -30.990 1.00 39.81 90 ALA A C 1
ATOM 698 O O . ALA A 1 90 ? 3.969 -25.821 -30.773 1.00 39.81 90 ALA A O 1
ATOM 699 N N . ARG A 1 91 ? 5.420 -24.862 -32.187 1.00 44.12 91 ARG A N 1
ATOM 700 C CA . ARG A 1 91 ? 4.693 -25.050 -33.443 1.00 44.12 91 ARG A CA 1
ATOM 701 C C . ARG A 1 91 ? 4.502 -26.550 -33.718 1.00 44.12 91 ARG A C 1
ATOM 703 O O . ARG A 1 91 ? 5.497 -27.227 -33.947 1.00 44.12 91 ARG A O 1
ATOM 710 N N . GLY A 1 92 ? 3.259 -27.033 -33.816 1.00 42.00 92 GLY A N 1
ATOM 711 C CA . GLY A 1 92 ? 2.971 -28.293 -34.515 1.00 42.00 92 GLY A CA 1
ATOM 712 C C . GLY A 1 92 ? 1.713 -29.057 -34.087 1.00 42.00 92 GLY A C 1
ATOM 713 O O . GLY A 1 92 ? 1.739 -29.750 -33.086 1.00 42.00 92 GLY A O 1
ATOM 714 N N . ALA A 1 93 ? 0.702 -29.020 -34.963 1.00 43.03 93 ALA A N 1
ATOM 715 C CA . ALA A 1 93 ? -0.315 -30.052 -35.219 1.00 43.03 93 ALA A CA 1
ATOM 716 C C . ALA A 1 93 ? -1.515 -30.262 -34.256 1.00 43.03 93 ALA A C 1
ATOM 718 O O . ALA A 1 93 ? -1.403 -30.838 -33.187 1.00 43.03 93 ALA A O 1
ATOM 719 N N . SER A 1 94 ? -2.693 -29.946 -34.821 1.00 51.56 94 SER A N 1
ATOM 720 C CA . SER A 1 94 ? -3.913 -30.777 -34.889 1.00 51.56 94 SER A CA 1
ATOM 721 C C . SER A 1 94 ? -4.697 -31.124 -33.610 1.00 51.56 94 SER A C 1
ATOM 723 O O . SER A 1 94 ? -4.278 -31.966 -32.827 1.00 51.56 94 SER A O 1
ATOM 725 N N . GLY A 1 95 ? -5.947 -30.638 -33.540 1.00 38.44 95 GLY A N 1
ATOM 726 C CA . GLY A 1 95 ? -7.040 -31.281 -32.789 1.00 38.44 95 GLY A CA 1
ATOM 727 C C . GLY A 1 95 ? -7.874 -30.337 -31.913 1.00 38.44 95 GLY A C 1
ATOM 728 O O . GLY A 1 95 ? -7.338 -29.563 -31.139 1.00 38.44 95 GLY A O 1
ATOM 729 N N . VAL A 1 96 ? -9.196 -30.403 -32.054 1.00 44.53 96 VAL A N 1
ATOM 730 C CA . VAL A 1 96 ? -10.263 -29.606 -31.407 1.00 44.53 96 VAL A CA 1
ATOM 731 C C . VAL A 1 96 ? -10.304 -29.668 -29.852 1.00 44.53 96 VAL A C 1
ATOM 733 O O . VAL A 1 96 ? -10.340 -30.767 -29.317 1.00 44.53 96 VAL A O 1
ATOM 736 N N . LEU A 1 97 ? -10.399 -28.472 -29.213 1.00 44.44 97 LEU A N 1
ATOM 737 C CA . LEU A 1 97 ? -11.158 -27.987 -28.007 1.00 44.44 97 LEU A CA 1
ATOM 738 C C . LEU A 1 97 ? -11.084 -28.742 -26.639 1.00 44.44 97 LEU A C 1
ATOM 740 O O . LEU A 1 97 ? -11.067 -29.966 -26.633 1.00 44.44 97 LEU A O 1
ATOM 744 N N . PRO A 1 98 ? -11.102 -28.050 -25.460 1.00 46.12 98 PRO A N 1
ATOM 745 C CA . PRO A 1 98 ? -12.186 -27.152 -25.013 1.00 46.12 98 PRO A CA 1
ATOM 746 C C . PRO A 1 98 ? -11.761 -25.784 -24.438 1.00 46.12 98 PRO A C 1
ATOM 748 O O . PRO A 1 98 ? -10.617 -25.558 -24.056 1.00 46.12 98 PRO A O 1
ATOM 751 N N . LEU A 1 99 ? -12.733 -24.863 -24.392 1.00 50.50 99 LEU A N 1
ATOM 752 C CA . LEU A 1 99 ? -12.659 -23.575 -23.690 1.00 50.50 99 LEU A CA 1
ATOM 753 C C . LEU A 1 99 ? -12.284 -23.795 -22.212 1.00 50.50 99 LEU A C 1
ATOM 755 O O . LEU A 1 99 ? -12.878 -24.681 -21.590 1.00 50.50 99 LEU A O 1
ATOM 759 N N . PRO A 1 100 ? -11.386 -22.993 -21.610 1.00 43.59 100 PRO A N 1
ATOM 760 C CA . PRO A 1 100 ? -11.212 -23.025 -20.169 1.00 43.59 100 PRO A CA 1
ATOM 761 C C . PRO A 1 100 ? -12.468 -22.442 -19.515 1.00 43.59 100 PRO A C 1
ATOM 763 O O . PRO A 1 100 ? -12.753 -21.248 -19.612 1.00 43.59 100 PRO A O 1
ATOM 766 N N . VAL A 1 101 ? -13.230 -23.330 -18.878 1.00 51.66 101 VAL A N 1
ATOM 767 C CA . VAL A 1 101 ? -14.159 -23.003 -17.795 1.00 51.66 101 VAL A CA 1
ATOM 768 C C . VAL A 1 101 ? -13.378 -22.260 -16.706 1.00 51.66 101 VAL A C 1
ATOM 770 O O . VAL A 1 101 ? -12.206 -22.570 -16.492 1.00 51.66 101 VAL A O 1
ATOM 773 N N . GLY A 1 102 ? -14.034 -21.275 -16.083 1.00 54.00 102 GLY A N 1
ATOM 774 C CA . GLY A 1 102 ? -13.492 -20.315 -15.115 1.00 54.00 102 GLY A CA 1
ATOM 775 C C . GLY A 1 102 ? -12.261 -20.794 -14.349 1.00 54.00 102 GLY A C 1
ATOM 776 O O . GLY A 1 102 ? -12.320 -21.771 -13.603 1.00 54.00 102 GLY A O 1
ATOM 777 N N . GLY A 1 103 ? -11.147 -20.089 -14.560 1.00 45.06 103 GLY A N 1
ATOM 778 C CA . GLY A 1 103 ? -9.970 -20.233 -13.713 1.00 45.06 103 GLY A CA 1
ATOM 779 C C . GLY A 1 103 ? -10.287 -19.767 -12.290 1.00 45.06 103 GLY A C 1
ATOM 780 O O . GLY A 1 103 ? -11.197 -18.953 -12.119 1.00 45.06 103 GLY A O 1
ATOM 781 N N . PRO A 1 104 ? -9.576 -20.291 -11.280 1.00 42.06 104 PRO A N 1
ATOM 782 C CA . PRO A 1 104 ? -9.787 -19.889 -9.901 1.00 42.06 104 PRO A CA 1
ATOM 783 C C . PRO A 1 104 ? -9.584 -18.380 -9.784 1.00 42.06 104 PRO A C 1
ATOM 785 O O . PRO A 1 104 ? -8.563 -17.834 -10.207 1.00 42.06 104 PRO A O 1
ATOM 788 N N . GLU A 1 105 ? -10.587 -17.710 -9.228 1.00 51.25 105 GLU A N 1
ATOM 789 C CA . GLU A 1 105 ? -10.380 -16.406 -8.627 1.00 51.25 105 GLU A CA 1
ATOM 790 C C . GLU A 1 105 ? -9.450 -16.665 -7.443 1.00 51.25 105 GLU A C 1
ATOM 792 O O . GLU A 1 105 ? -9.875 -17.157 -6.399 1.00 51.25 105 GLU A O 1
ATOM 797 N N . GLU A 1 106 ? -8.150 -16.451 -7.649 1.00 46.38 106 GLU A N 1
ATOM 798 C CA . GLU A 1 106 ? -7.148 -16.464 -6.586 1.00 46.38 106 GLU A CA 1
ATOM 799 C C . GLU A 1 106 ? -7.390 -15.210 -5.737 1.00 46.38 106 GLU A C 1
ATOM 801 O O . GLU A 1 106 ? -6.679 -14.208 -5.820 1.00 46.38 106 GLU A O 1
ATOM 806 N N . VAL A 1 107 ? -8.482 -15.234 -4.976 1.00 45.59 107 VAL A N 1
ATOM 807 C CA . VAL A 1 107 ? -8.763 -14.252 -3.943 1.00 45.59 107 VAL A CA 1
ATOM 808 C C . VAL A 1 107 ? -7.837 -14.606 -2.791 1.00 45.59 107 VAL A C 1
ATOM 810 O O . VAL A 1 107 ? -8.124 -15.487 -1.982 1.00 45.59 107 VAL A O 1
ATOM 813 N N . LEU A 1 108 ? -6.676 -13.960 -2.757 1.00 52.03 108 LEU A N 1
ATOM 814 C CA . LEU A 1 108 ? -5.860 -13.935 -1.555 1.00 52.03 108 LEU A CA 1
ATOM 815 C C . LEU A 1 108 ? -6.576 -13.024 -0.548 1.00 52.03 108 LEU A C 1
ATOM 817 O O . LEU A 1 108 ? -6.535 -11.799 -0.675 1.00 52.03 108 LEU A O 1
ATOM 821 N N . CYS A 1 109 ? -7.278 -13.651 0.398 1.00 55.84 109 CYS A N 1
ATOM 822 C CA . CYS A 1 109 ? -7.680 -13.036 1.662 1.00 55.84 109 CYS A CA 1
ATOM 823 C C . CYS A 1 109 ? -6.582 -13.270 2.699 1.00 55.84 109 CYS A C 1
ATOM 825 O O . CYS A 1 109 ? -6.232 -14.456 2.911 1.00 55.84 109 CYS A O 1
#

Organism: Portunus trituberculatus (NCBI:txid210409)

Radius of gyration: 21.08 Å; chains: 1; bounding box: 46×42×56 Å

pLDDT: mean 70.92, std 18.22, range [37.22, 93.56]